Protein AF-A0A4P5VCX3-F1 (afdb_monomer_lite)

Foldseek 3Di:
DDDDDDDDDDDDDDPDDDPCVPVPPVVVVVVVVVPDDPPPPDDPLCVVCVVPVVVLVVVLVLLVVCVVVVHACLDQVNLVVQCVVVVHDSVSSNVSSVVSCVPPNVPGD

Structure (mmCIF, N/CA/C/O backbone):
data_AF-A0A4P5VCX3-F1
#
_entry.id   AF-A0A4P5VCX3-F1
#
loop_
_atom_site.group_PDB
_atom_site.id
_atom_site.type_symbol
_atom_site.label_atom_id
_atom_site.label_alt_id
_atom_site.label_comp_id
_atom_site.label_asym_id
_atom_site.label_entity_id
_atom_site.label_seq_id
_atom_site.pdbx_PDB_ins_code
_atom_site.Cartn_x
_atom_site.Cartn_y
_atom_site.Cartn_z
_atom_site.occupancy
_atom_site.B_iso_or_equiv
_atom_site.auth_seq_id
_atom_site.auth_comp_id
_atom_site.auth_asym_id
_atom_site.auth_atom_id
_atom_site.pdbx_PDB_model_num
ATOM 1 N N . MET A 1 1 ? 2.717 46.152 -100.646 1.00 46.44 1 MET A N 1
ATOM 2 C CA . MET A 1 1 ? 3.921 46.110 -99.788 1.00 46.44 1 MET A CA 1
ATOM 3 C C . MET A 1 1 ? 3.461 45.906 -98.355 1.00 46.44 1 MET A C 1
ATOM 5 O O . MET A 1 1 ? 2.941 46.840 -97.766 1.00 46.44 1 MET A O 1
ATOM 9 N N . ALA A 1 2 ? 3.545 44.681 -97.835 1.00 49.50 2 ALA A N 1
ATOM 10 C CA . ALA A 1 2 ? 3.157 44.353 -96.464 1.00 49.50 2 ALA A CA 1
ATOM 11 C C . ALA A 1 2 ? 4.390 43.790 -95.748 1.00 49.50 2 ALA A C 1
ATOM 13 O O . ALA A 1 2 ? 4.918 42.759 -96.158 1.00 49.50 2 ALA A O 1
ATOM 14 N N . LEU A 1 3 ? 4.886 44.512 -94.739 1.00 50.31 3 LEU A N 1
ATOM 15 C CA . LEU A 1 3 ? 6.002 44.077 -93.902 1.00 50.31 3 LEU A CA 1
ATOM 16 C C . LEU A 1 3 ? 5.530 42.943 -92.983 1.00 50.31 3 LEU A C 1
ATOM 18 O O . LEU A 1 3 ? 4.718 43.162 -92.087 1.00 50.31 3 LEU A O 1
ATOM 22 N N . THR A 1 4 ? 6.059 41.738 -93.171 1.00 56.50 4 THR A N 1
ATOM 23 C CA . THR A 1 4 ? 5.929 40.645 -92.203 1.00 56.50 4 THR A CA 1
ATOM 24 C C . THR A 1 4 ? 6.941 40.849 -91.076 1.00 56.50 4 THR A C 1
ATOM 26 O O . THR A 1 4 ? 8.130 40.593 -91.255 1.00 56.50 4 THR A O 1
ATOM 29 N N . LEU A 1 5 ? 6.476 41.324 -89.916 1.00 58.12 5 LEU A N 1
ATOM 30 C CA . LEU A 1 5 ? 7.257 41.340 -88.677 1.00 58.12 5 LEU A CA 1
ATOM 31 C C . LEU A 1 5 ? 7.438 39.905 -88.159 1.00 58.12 5 LEU A C 1
ATOM 33 O O . LEU A 1 5 ? 6.480 39.258 -87.736 1.00 58.12 5 LEU A O 1
ATOM 37 N N . THR A 1 6 ? 8.673 39.418 -88.138 1.00 62.28 6 THR A N 1
ATOM 38 C CA . THR A 1 6 ? 9.060 38.177 -87.462 1.00 62.28 6 THR A CA 1
ATOM 39 C C . THR A 1 6 ? 9.078 38.408 -85.947 1.00 62.28 6 THR A C 1
ATOM 41 O O . THR A 1 6 ? 9.866 39.202 -85.437 1.00 62.28 6 THR A O 1
ATOM 44 N N . ARG A 1 7 ? 8.198 37.726 -85.201 1.00 63.16 7 ARG A N 1
ATOM 45 C CA . ARG A 1 7 ? 8.230 37.702 -83.727 1.00 63.16 7 ARG A CA 1
ATOM 46 C C . ARG A 1 7 ? 9.406 36.836 -83.247 1.00 63.16 7 ARG A C 1
ATOM 48 O O . ARG A 1 7 ? 9.550 35.722 -83.749 1.00 63.16 7 ARG A O 1
ATOM 55 N N . PRO A 1 8 ? 10.210 37.276 -82.265 1.00 59.28 8 PRO A N 1
ATOM 56 C CA . PRO A 1 8 ? 11.252 36.434 -81.692 1.00 59.28 8 PRO A CA 1
ATOM 57 C C . PRO A 1 8 ? 10.647 35.334 -80.806 1.00 59.28 8 PRO A C 1
ATOM 59 O O . PRO A 1 8 ? 9.695 35.564 -80.058 1.00 59.28 8 PRO A O 1
ATOM 62 N N . HIS A 1 9 ? 11.218 34.133 -80.898 1.00 63.19 9 HIS A N 1
ATOM 63 C CA . HIS A 1 9 ? 10.880 32.971 -80.079 1.00 63.19 9 HIS A CA 1
ATOM 64 C C . HIS A 1 9 ? 11.491 33.126 -78.678 1.00 63.19 9 HIS A C 1
ATOM 66 O O . HIS A 1 9 ? 12.703 33.291 -78.540 1.00 63.19 9 HIS A O 1
ATOM 72 N N . GLN A 1 10 ? 10.654 33.104 -77.639 1.00 63.62 10 GLN A N 1
ATOM 73 C CA . GLN A 1 10 ? 11.075 33.203 -76.240 1.00 63.62 10 GLN A CA 1
ATOM 74 C C . GLN A 1 10 ? 11.147 31.796 -75.620 1.00 63.62 10 GLN A C 1
ATOM 76 O O . GLN A 1 10 ? 10.170 31.054 -75.736 1.00 63.62 10 GLN A O 1
ATOM 81 N N . PRO A 1 11 ? 12.252 31.413 -74.952 1.00 60.09 11 PRO A N 1
ATOM 82 C CA . PRO A 1 11 ? 12.344 30.123 -74.274 1.00 60.09 11 PRO A CA 1
ATOM 83 C C . PRO A 1 11 ? 11.480 30.091 -72.998 1.00 60.09 11 PRO A C 1
ATOM 85 O O . PRO A 1 11 ? 11.201 31.146 -72.413 1.00 60.09 11 PRO A O 1
ATOM 88 N N . PRO A 1 12 ? 11.061 28.897 -72.535 1.00 62.28 12 PRO A N 1
ATOM 89 C CA . PRO A 1 12 ? 10.230 28.764 -71.346 1.00 62.28 12 PRO A CA 1
ATOM 90 C C . PRO A 1 12 ? 10.996 29.219 -70.099 1.00 62.28 12 PRO A C 1
ATOM 92 O O . PRO A 1 12 ? 12.102 28.762 -69.815 1.00 62.28 12 PRO A O 1
ATOM 95 N N . ARG A 1 13 ? 10.390 30.129 -69.332 1.00 62.06 13 ARG A N 1
ATOM 96 C CA . ARG A 1 13 ? 10.891 30.535 -68.016 1.00 62.06 13 ARG A CA 1
ATOM 97 C C . ARG A 1 13 ? 10.386 29.533 -66.983 1.00 62.06 13 ARG A C 1
ATOM 99 O O . ARG A 1 13 ? 9.187 29.480 -66.720 1.00 62.06 13 ARG A O 1
ATOM 106 N N . HIS A 1 14 ? 11.286 28.751 -66.393 1.00 64.25 14 HIS A N 1
ATOM 107 C CA . HIS A 1 14 ? 10.962 27.996 -65.185 1.00 64.25 14 HIS A CA 1
ATOM 108 C C . HIS A 1 14 ? 10.663 28.974 -64.037 1.00 64.25 14 HIS A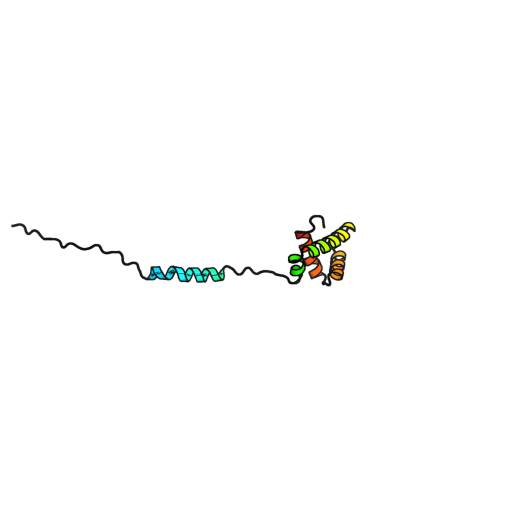 C 1
ATOM 110 O O . HIS A 1 14 ? 11.368 29.981 -63.907 1.00 64.25 14 HIS A O 1
ATOM 116 N N . PRO A 1 15 ? 9.649 28.713 -63.193 1.00 65.06 15 PRO A N 1
ATOM 117 C CA . PRO A 1 15 ? 9.458 29.497 -61.984 1.00 65.06 15 PRO A CA 1
ATOM 118 C C . PRO A 1 15 ? 10.664 29.282 -61.063 1.00 65.06 15 PRO A C 1
ATOM 120 O O . PRO A 1 15 ? 10.979 28.155 -60.680 1.00 65.06 15 PRO A O 1
ATOM 123 N N . ALA A 1 16 ? 11.349 30.375 -60.728 1.00 65.25 16 ALA A N 1
ATOM 124 C CA . ALA A 1 16 ? 12.389 30.381 -59.713 1.00 65.25 16 ALA A CA 1
ATOM 125 C C . ALA A 1 16 ? 11.746 30.008 -58.372 1.00 65.25 16 ALA A C 1
ATOM 127 O O . ALA A 1 16 ? 10.902 30.741 -57.853 1.00 65.25 16 ALA A O 1
ATOM 128 N N . GLN A 1 17 ? 12.109 28.845 -57.835 1.00 61.47 17 GLN A N 1
ATOM 129 C CA . GLN A 1 17 ? 11.675 28.441 -56.503 1.00 61.47 17 GLN A CA 1
ATOM 130 C C . GLN A 1 17 ? 12.273 29.428 -55.493 1.00 61.47 17 GLN A C 1
ATOM 132 O O . GLN A 1 17 ? 13.485 29.662 -55.519 1.00 61.47 17 GLN A O 1
ATOM 137 N N . PRO A 1 18 ? 11.459 30.063 -54.637 1.00 59.56 18 PRO A N 1
ATOM 138 C CA . PRO A 1 18 ? 11.971 31.078 -53.742 1.00 59.56 18 PRO A CA 1
ATOM 139 C C . PRO A 1 18 ? 12.776 30.421 -52.612 1.00 59.56 18 PRO A C 1
ATOM 141 O O . PRO A 1 18 ? 12.349 29.438 -52.009 1.00 59.56 18 PRO A O 1
ATOM 144 N N . ALA A 1 19 ? 13.946 30.987 -52.308 1.00 56.81 19 ALA A N 1
ATOM 145 C CA . ALA A 1 19 ? 14.930 30.426 -51.376 1.00 56.81 19 ALA A CA 1
ATOM 146 C C . ALA A 1 19 ? 14.417 30.204 -49.934 1.00 56.81 19 ALA A C 1
ATOM 148 O O . ALA A 1 19 ? 15.052 29.492 -49.160 1.00 56.81 19 ALA A O 1
ATOM 149 N N . TRP A 1 20 ? 13.255 30.758 -49.565 1.00 53.66 20 TRP A N 1
ATOM 150 C CA . TRP A 1 20 ? 12.623 30.497 -48.267 1.00 53.66 20 TRP A CA 1
ATOM 151 C C . TRP A 1 20 ? 12.007 29.092 -48.157 1.00 53.66 20 TRP A C 1
ATOM 153 O O . TRP A 1 20 ? 11.776 28.623 -47.044 1.00 53.66 20 TRP A O 1
ATOM 163 N N . ALA A 1 21 ? 11.812 28.379 -49.274 1.00 53.53 21 ALA A N 1
ATOM 164 C CA . ALA A 1 21 ? 11.290 27.009 -49.288 1.00 53.53 21 ALA A CA 1
ATOM 165 C C . ALA A 1 21 ? 12.226 25.973 -48.624 1.00 53.53 21 ALA A C 1
ATOM 167 O O . ALA A 1 21 ? 11.817 24.839 -48.392 1.00 53.53 21 ALA A O 1
ATOM 168 N N . LEU A 1 22 ? 13.464 26.351 -48.281 1.00 53.84 22 LEU A N 1
ATOM 169 C CA . LEU A 1 22 ? 14.447 25.474 -47.632 1.00 53.84 22 LEU A CA 1
ATOM 170 C C . LEU A 1 2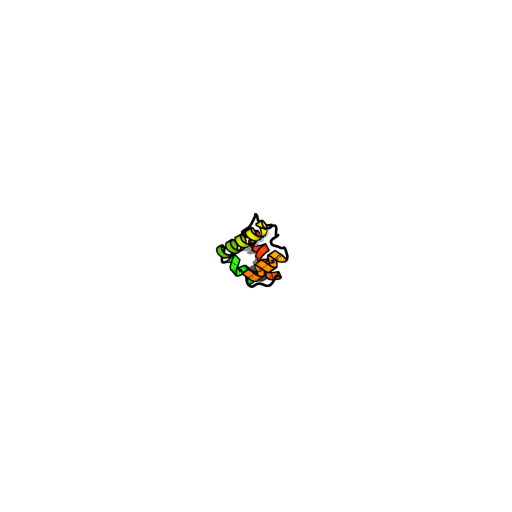2 ? 14.556 25.667 -46.108 1.00 53.84 22 LEU A C 1
ATOM 172 O O . LEU A 1 22 ? 15.273 24.914 -45.456 1.00 53.84 22 LEU A O 1
ATOM 176 N N . LEU A 1 23 ? 13.837 26.626 -45.511 1.00 53.78 23 LEU A N 1
ATOM 177 C CA . LEU A 1 23 ? 13.885 26.882 -44.059 1.00 53.78 23 LEU A CA 1
ATOM 178 C C . LEU A 1 23 ? 12.781 26.168 -43.259 1.00 53.78 23 LEU A C 1
ATOM 180 O O . LEU A 1 23 ? 12.755 26.243 -42.032 1.00 53.78 23 LEU A O 1
ATOM 184 N N . ALA A 1 24 ? 11.880 25.444 -43.926 1.00 52.53 24 ALA A N 1
ATOM 185 C CA . ALA A 1 24 ? 10.753 24.777 -43.278 1.00 52.53 24 ALA A CA 1
ATOM 186 C C . ALA A 1 24 ? 11.088 23.550 -42.389 1.00 52.53 24 ALA A C 1
ATOM 188 O O . ALA A 1 24 ? 10.348 23.336 -41.429 1.00 52.53 24 ALA A O 1
ATOM 189 N N . PRO A 1 25 ? 12.152 22.739 -42.599 1.00 52.84 25 PRO A N 1
ATOM 190 C CA . PRO A 1 25 ? 12.326 21.536 -41.779 1.00 52.84 25 PRO A CA 1
ATOM 191 C C . PRO A 1 25 ? 12.993 21.813 -40.420 1.00 52.84 25 PRO A C 1
ATOM 193 O O . PRO A 1 25 ? 12.822 21.029 -39.489 1.00 52.84 25 PRO A O 1
ATOM 196 N N . ALA A 1 26 ? 13.721 22.926 -40.269 1.00 53.44 26 ALA A N 1
ATOM 197 C CA . ALA A 1 26 ? 14.454 23.226 -39.035 1.00 53.44 26 ALA A CA 1
ATOM 198 C C . ALA A 1 26 ? 13.542 23.732 -37.900 1.00 53.44 26 ALA A C 1
ATOM 200 O O . ALA A 1 26 ? 13.771 23.413 -36.734 1.00 53.44 26 ALA A O 1
ATOM 201 N N . LEU A 1 27 ? 12.475 24.471 -38.228 1.00 54.31 27 LEU A N 1
ATOM 202 C CA . LEU A 1 27 ? 11.548 25.000 -37.221 1.00 54.31 27 LEU A CA 1
ATOM 203 C C . LEU A 1 27 ? 10.624 23.908 -36.647 1.00 54.31 27 LEU A C 1
ATOM 205 O O . LEU A 1 27 ? 10.262 23.962 -35.474 1.00 54.31 27 LEU A O 1
ATOM 209 N N . GLY A 1 28 ? 10.300 22.879 -37.439 1.00 55.59 28 GLY A N 1
ATOM 210 C CA . GLY A 1 28 ? 9.488 21.740 -36.995 1.00 55.59 28 GLY A CA 1
ATOM 211 C C . GLY A 1 28 ? 10.183 20.854 -35.952 1.00 55.59 28 GLY A C 1
ATOM 212 O O . GLY A 1 28 ? 9.535 20.390 -35.016 1.00 55.59 28 GLY A O 1
ATOM 213 N N . MET A 1 29 ? 11.506 20.667 -36.053 1.00 54.84 29 MET A N 1
ATOM 214 C CA . MET A 1 29 ? 12.272 19.894 -35.060 1.00 54.84 29 MET A CA 1
ATOM 215 C C . MET A 1 29 ? 12.391 20.604 -33.705 1.00 54.84 29 MET A C 1
ATOM 217 O O . MET A 1 29 ? 12.415 19.935 -32.674 1.00 54.84 29 MET A O 1
ATOM 221 N N . LEU A 1 30 ? 12.411 21.942 -33.677 1.00 55.19 30 LEU A N 1
ATOM 222 C CA . LEU A 1 30 ? 12.507 22.700 -32.425 1.00 55.19 30 LEU A CA 1
ATOM 223 C C . LEU A 1 30 ? 11.204 22.639 -31.602 1.00 55.19 30 LEU A C 1
ATOM 225 O O . LEU A 1 30 ? 11.252 22.586 -30.377 1.00 55.19 30 LEU A O 1
ATOM 229 N N . LEU A 1 31 ? 10.045 22.572 -32.267 1.00 56.09 31 LEU A N 1
ATOM 230 C CA . LEU A 1 31 ? 8.730 22.427 -31.623 1.00 56.09 31 LEU A CA 1
ATOM 231 C C . LEU A 1 31 ? 8.485 21.022 -31.039 1.00 56.09 31 LEU A C 1
ATOM 233 O O . LEU A 1 31 ? 7.793 20.899 -30.032 1.00 56.09 31 LEU A O 1
ATOM 237 N N . ALA A 1 32 ? 9.078 19.968 -31.612 1.00 57.75 32 ALA A N 1
ATOM 238 C CA . ALA A 1 32 ? 8.934 18.597 -31.106 1.00 57.75 32 ALA A CA 1
ATOM 239 C C . ALA A 1 32 ? 9.691 18.349 -29.784 1.00 57.75 32 ALA A C 1
ATOM 241 O O . ALA A 1 32 ? 9.253 17.542 -28.965 1.00 57.75 32 ALA A O 1
ATOM 242 N N . ALA A 1 33 ? 10.790 19.071 -29.537 1.00 57.53 33 ALA A N 1
ATOM 243 C CA . ALA A 1 33 ? 11.566 18.958 -28.297 1.00 57.53 33 ALA A CA 1
ATOM 244 C C . ALA A 1 33 ? 10.842 19.536 -27.061 1.00 57.53 33 ALA A C 1
ATOM 246 O O . ALA A 1 33 ? 11.166 19.175 -25.932 1.00 57.53 33 ALA A O 1
ATOM 247 N N . LEU A 1 34 ? 9.847 20.405 -27.261 1.00 58.34 34 LEU A N 1
ATOM 248 C CA . LEU A 1 34 ? 9.070 21.041 -26.188 1.00 58.34 34 LEU A CA 1
ATOM 249 C C . LEU A 1 34 ? 7.837 20.219 -25.763 1.00 58.34 34 LEU A C 1
ATOM 251 O O . LEU A 1 34 ? 7.204 20.549 -24.764 1.00 58.34 34 LEU A O 1
ATOM 255 N N . ALA A 1 35 ? 7.480 19.164 -26.505 1.00 62.56 35 ALA A N 1
ATOM 256 C CA . ALA A 1 35 ? 6.189 18.482 -26.373 1.00 62.56 35 ALA A CA 1
ATOM 257 C C . ALA A 1 35 ? 6.220 17.153 -25.588 1.00 62.56 35 ALA A C 1
ATOM 259 O O . ALA A 1 35 ? 5.184 16.507 -25.457 1.00 62.56 35 ALA A O 1
ATOM 260 N N . GLY A 1 36 ? 7.376 16.704 -25.087 1.00 60.75 36 GLY A N 1
ATOM 261 C CA . GLY A 1 36 ? 7.550 15.289 -24.726 1.00 60.75 36 GLY A CA 1
ATOM 262 C C . GLY A 1 36 ? 8.328 14.998 -23.450 1.00 60.75 36 GLY A C 1
ATOM 263 O O . GLY A 1 36 ? 9.054 14.011 -23.403 1.00 60.75 36 GLY A O 1
ATOM 264 N N . GLY A 1 37 ? 8.200 15.820 -22.411 1.00 58.84 37 GLY A N 1
ATOM 265 C CA . GLY A 1 37 ? 8.655 15.438 -21.076 1.00 58.84 37 GLY A CA 1
ATOM 266 C C . GLY A 1 37 ? 7.581 14.616 -20.370 1.00 58.84 37 GLY A C 1
ATOM 267 O O . GLY A 1 37 ? 6.777 15.186 -19.640 1.00 58.84 37 GLY A O 1
ATOM 268 N N . GLN A 1 38 ? 7.549 13.294 -20.570 1.00 59.41 38 GLN A N 1
ATOM 269 C CA . GLN A 1 38 ? 6.783 12.415 -19.680 1.00 59.41 38 GLN A CA 1
ATOM 270 C C . GLN A 1 38 ? 7.403 12.565 -18.286 1.00 59.41 38 GLN A C 1
ATOM 272 O O . GLN A 1 38 ? 8.469 12.008 -18.018 1.00 59.41 38 GLN A O 1
ATOM 277 N N . ALA A 1 39 ? 6.788 13.358 -17.409 1.00 60.75 39 ALA A N 1
ATOM 278 C CA . ALA A 1 39 ? 7.169 13.397 -16.008 1.00 60.75 39 ALA A CA 1
ATOM 279 C C . ALA A 1 39 ? 6.877 12.008 -15.431 1.00 60.75 39 ALA A C 1
ATOM 281 O O . ALA A 1 39 ? 5.746 11.689 -15.067 1.00 60.75 39 ALA A O 1
ATOM 282 N N . LEU A 1 40 ? 7.890 11.140 -15.415 1.00 58.28 40 LEU A N 1
ATOM 283 C CA . LEU A 1 40 ? 7.807 9.852 -14.751 1.00 58.28 40 LEU A CA 1
ATOM 284 C C . LEU A 1 40 ? 7.714 10.146 -13.255 1.00 58.28 40 LEU A C 1
ATOM 286 O O . LEU A 1 40 ? 8.730 10.325 -12.587 1.00 58.28 40 LEU A O 1
ATOM 290 N N . ALA A 1 41 ? 6.490 10.226 -12.734 1.00 58.47 41 ALA A N 1
ATOM 291 C CA . ALA A 1 41 ? 6.212 10.245 -11.305 1.00 58.47 41 ALA A CA 1
ATOM 292 C C . ALA A 1 41 ? 6.571 8.869 -10.713 1.00 58.47 41 ALA A C 1
ATOM 294 O O . ALA A 1 41 ? 5.718 8.054 -10.361 1.00 58.47 41 ALA A O 1
ATOM 295 N N . ASN A 1 42 ? 7.867 8.569 -10.674 1.00 63.56 42 ASN A N 1
ATOM 296 C CA . ASN A 1 42 ? 8.418 7.420 -9.987 1.00 63.56 42 ASN A CA 1
ATOM 297 C C . ASN A 1 42 ? 8.603 7.822 -8.526 1.00 63.56 42 ASN A C 1
ATOM 299 O O . ASN A 1 42 ? 9.569 8.493 -8.176 1.00 63.56 42 ASN A O 1
ATOM 303 N N . SER A 1 43 ? 7.654 7.439 -7.673 1.00 78.31 43 SER A N 1
ATOM 304 C CA . SER A 1 43 ? 7.867 7.515 -6.230 1.00 78.31 43 SER A CA 1
ATOM 305 C C . SER A 1 43 ? 8.809 6.378 -5.809 1.00 78.31 43 SER A C 1
ATOM 307 O O . SER A 1 43 ? 8.475 5.215 -6.074 1.00 78.31 43 SER A O 1
ATOM 309 N N . PRO A 1 44 ? 9.941 6.664 -5.132 1.00 86.62 44 PRO A N 1
ATOM 310 C CA . PRO A 1 44 ? 10.837 5.631 -4.604 1.00 86.62 44 PRO A CA 1
ATOM 311 C C . PRO A 1 44 ? 10.116 4.599 -3.726 1.00 86.62 44 PRO A C 1
ATOM 313 O O . PRO A 1 44 ? 10.487 3.427 -3.719 1.00 86.62 44 PRO A O 1
ATOM 316 N N . LEU A 1 45 ? 9.040 5.015 -3.049 1.00 92.75 45 LEU A N 1
ATOM 317 C CA . LEU A 1 45 ? 8.169 4.153 -2.252 1.00 92.75 45 LEU A CA 1
ATOM 318 C C . LEU A 1 45 ? 7.608 2.976 -3.069 1.00 92.75 45 LEU A C 1
ATOM 320 O O . LEU A 1 45 ? 7.650 1.820 -2.644 1.00 92.75 45 LEU A O 1
ATOM 324 N N . LEU A 1 46 ? 7.093 3.271 -4.265 1.00 94.38 46 LEU A N 1
ATOM 325 C CA . LEU A 1 46 ? 6.340 2.315 -5.077 1.00 94.38 46 LEU A CA 1
ATOM 326 C C . LEU A 1 46 ? 7.235 1.491 -6.003 1.00 94.38 46 LEU A C 1
ATOM 328 O O . LEU A 1 46 ? 6.814 0.448 -6.501 1.00 94.38 46 LEU A O 1
ATOM 332 N N . ASP A 1 47 ? 8.478 1.917 -6.227 1.00 92.31 47 ASP A N 1
ATOM 333 C CA . ASP A 1 47 ? 9.393 1.221 -7.130 1.00 92.31 47 ASP A CA 1
ATOM 334 C C . ASP A 1 47 ? 9.665 -0.224 -6.695 1.00 92.31 47 ASP A C 1
ATOM 336 O O . ASP A 1 47 ? 9.791 -1.106 -7.548 1.00 92.31 47 ASP A O 1
ATOM 340 N N . SER A 1 48 ? 9.667 -0.494 -5.386 1.00 89.38 48 SER A N 1
ATOM 341 C CA . SER A 1 48 ? 9.863 -1.845 -4.854 1.00 89.38 48 SER A CA 1
ATOM 342 C C . SER A 1 48 ? 8.742 -2.810 -5.264 1.00 89.38 48 SER A C 1
ATOM 344 O O . SER A 1 48 ? 9.031 -3.907 -5.733 1.00 89.38 48 SER A O 1
ATOM 346 N N . VAL A 1 49 ?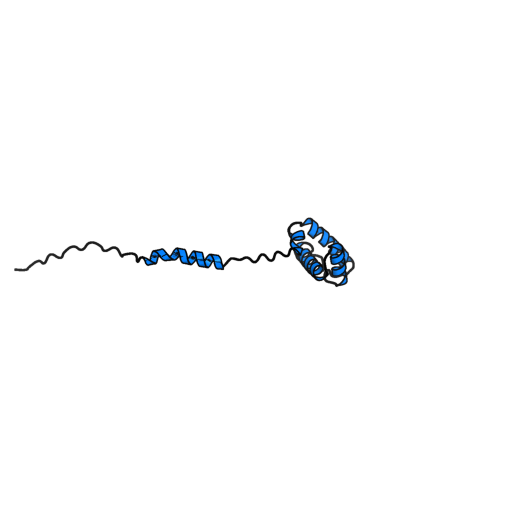 7.473 -2.404 -5.166 1.00 94.62 49 VAL A N 1
ATOM 347 C CA . VAL A 1 49 ? 6.316 -3.238 -5.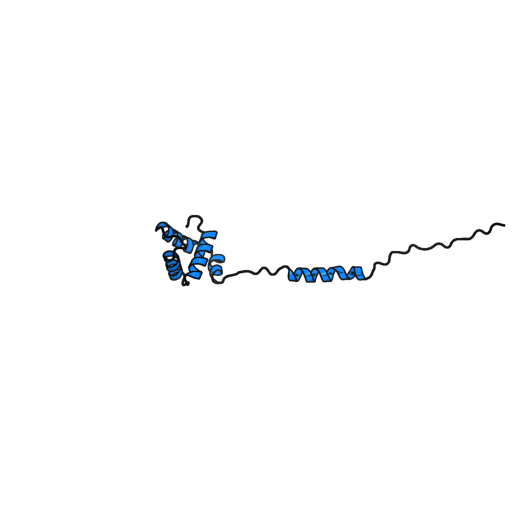542 1.00 94.62 49 VAL A CA 1
ATOM 348 C C . VAL A 1 49 ? 6.058 -3.250 -7.047 1.00 94.62 49 VAL A C 1
ATOM 350 O O . VAL A 1 49 ? 5.590 -4.253 -7.579 1.00 94.62 49 VAL A O 1
ATOM 353 N N . LYS A 1 50 ? 6.428 -2.178 -7.760 1.00 93.00 50 LYS A N 1
ATOM 354 C CA . LYS A 1 50 ? 6.365 -2.114 -9.229 1.00 93.00 50 LYS A CA 1
ATOM 355 C C . LYS A 1 50 ? 7.326 -3.095 -9.885 1.00 93.00 50 LYS A C 1
ATOM 357 O O . LYS A 1 50 ? 6.971 -3.746 -10.861 1.00 93.00 50 LYS A O 1
ATOM 362 N N . ARG A 1 51 ? 8.551 -3.190 -9.361 1.00 93.62 51 ARG A N 1
ATOM 363 C CA . ARG A 1 51 ? 9.601 -4.066 -9.903 1.00 93.62 51 ARG A CA 1
ATOM 364 C C . ARG A 1 51 ? 9.550 -5.482 -9.331 1.00 93.62 51 ARG A C 1
ATOM 366 O O . ARG A 1 51 ? 10.172 -6.377 -9.894 1.00 93.62 51 ARG A O 1
ATOM 373 N N . ASN A 1 52 ? 8.821 -5.693 -8.234 1.00 95.06 52 ASN A N 1
ATOM 374 C CA . ASN A 1 52 ? 8.693 -6.988 -7.576 1.00 95.06 52 ASN A CA 1
ATOM 375 C C . ASN A 1 52 ? 7.212 -7.351 -7.322 1.00 95.06 52 ASN A C 1
ATOM 377 O O . ASN A 1 52 ? 6.674 -7.055 -6.249 1.00 95.06 52 ASN A O 1
ATOM 381 N N . PRO A 1 53 ? 6.550 -8.054 -8.264 1.00 95.44 53 PRO A N 1
ATOM 382 C CA . PRO A 1 53 ? 5.156 -8.466 -8.101 1.00 95.44 53 PRO A CA 1
ATOM 383 C C . PRO A 1 53 ? 4.957 -9.487 -6.972 1.00 95.44 53 PRO A C 1
ATOM 385 O O . PRO A 1 53 ? 3.859 -9.583 -6.431 1.00 95.44 53 PRO A O 1
ATOM 388 N N . GLN A 1 54 ? 5.989 -10.246 -6.579 1.00 97.38 54 GLN A N 1
ATOM 389 C CA . GLN A 1 54 ? 5.890 -11.147 -5.425 1.00 97.38 54 GLN A CA 1
ATOM 390 C C . GLN A 1 54 ? 5.761 -10.354 -4.123 1.00 97.38 54 GLN A C 1
ATOM 392 O O . GLN A 1 54 ? 4.919 -10.686 -3.293 1.00 97.38 54 GLN A O 1
ATOM 397 N N . ARG A 1 55 ? 6.517 -9.258 -3.977 1.00 96.12 55 ARG A N 1
ATOM 398 C CA . ARG A 1 55 ? 6.377 -8.348 -2.831 1.00 96.12 55 ARG A CA 1
ATOM 399 C C . ARG A 1 55 ? 4.983 -7.726 -2.776 1.00 96.12 55 ARG A C 1
ATOM 401 O O . ARG A 1 55 ? 4.374 -7.708 -1.713 1.00 96.12 55 ARG A O 1
ATOM 408 N N . ALA A 1 56 ? 4.458 -7.268 -3.912 1.00 97.69 56 ALA A N 1
ATOM 409 C CA . ALA A 1 56 ? 3.105 -6.720 -3.970 1.00 97.69 56 ALA A CA 1
ATOM 410 C C . ALA A 1 56 ? 2.044 -7.759 -3.560 1.00 97.69 56 ALA A C 1
ATOM 412 O O . ALA A 1 56 ? 1.135 -7.448 -2.798 1.00 97.69 56 ALA A O 1
ATOM 413 N N . ARG A 1 57 ? 2.193 -9.020 -3.990 1.00 97.94 57 ARG A N 1
ATOM 414 C CA . ARG A 1 57 ? 1.316 -10.129 -3.572 1.00 97.94 57 ARG A CA 1
ATOM 415 C C . ARG A 1 57 ? 1.449 -10.473 -2.086 1.00 97.94 57 ARG A C 1
ATOM 417 O O . ARG A 1 57 ? 0.447 -10.820 -1.473 1.00 97.94 57 ARG A O 1
ATOM 424 N N . ALA A 1 58 ? 2.644 -10.369 -1.507 1.00 98.00 58 ALA A N 1
ATOM 425 C CA . ALA A 1 58 ? 2.843 -10.574 -0.072 1.00 98.00 58 ALA A CA 1
ATOM 426 C C . ALA A 1 58 ? 2.097 -9.509 0.744 1.00 98.00 58 ALA A C 1
ATOM 428 O O . ALA A 1 58 ? 1.304 -9.852 1.616 1.00 98.00 58 ALA A O 1
ATOM 429 N N . ILE A 1 59 ? 2.251 -8.234 0.371 1.00 98.12 59 ILE A N 1
ATOM 430 C CA . ILE A 1 59 ? 1.487 -7.128 0.970 1.00 98.12 59 ILE A CA 1
ATOM 431 C C . ILE A 1 59 ? -0.015 -7.347 0.751 1.00 98.12 59 ILE A C 1
ATOM 433 O O . ILE A 1 59 ? -0.811 -7.163 1.660 1.00 98.12 59 ILE A O 1
ATOM 437 N N . CYS A 1 60 ? -0.425 -7.826 -0.425 1.00 98.44 60 CYS A N 1
ATOM 438 C CA . CYS A 1 60 ? -1.821 -8.165 -0.677 1.00 98.44 60 CYS A CA 1
ATOM 439 C C . CYS A 1 60 ? -2.388 -9.196 0.308 1.00 98.44 60 CYS A C 1
ATOM 441 O O . CYS A 1 60 ? -3.539 -9.084 0.726 1.00 98.44 60 CYS A O 1
ATOM 443 N N . SER A 1 61 ? -1.591 -10.202 0.677 1.00 98.31 61 SER A N 1
ATOM 444 C CA . SER A 1 61 ? -1.979 -11.197 1.679 1.00 98.31 61 SER A CA 1
ATOM 445 C C . SER A 1 61 ? -2.163 -10.558 3.054 1.00 98.31 61 SER A C 1
ATOM 447 O O . SER A 1 61 ? -3.185 -10.790 3.693 1.00 98.31 61 SER A O 1
ATOM 449 N N . GLU A 1 62 ? -1.231 -9.696 3.465 1.00 97.75 62 GLU A N 1
ATOM 450 C CA . GLU A 1 62 ? -1.316 -8.929 4.714 1.00 97.75 62 GLU A CA 1
ATOM 451 C C . GLU A 1 62 ? -2.613 -8.099 4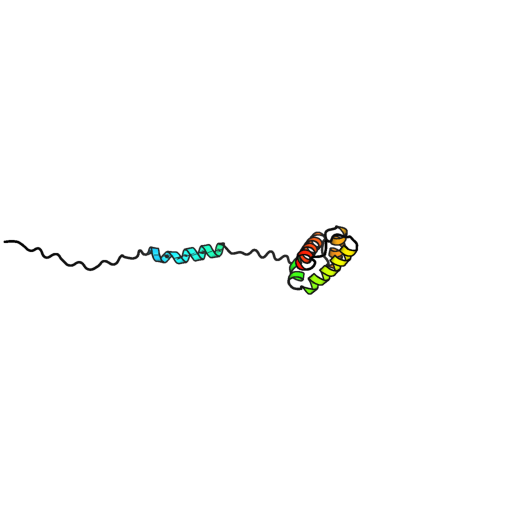.766 1.00 97.75 62 GLU A C 1
ATOM 453 O O . GLU A 1 62 ? -3.378 -8.166 5.728 1.00 97.75 62 GLU A O 1
ATOM 458 N N . LEU A 1 63 ? -2.936 -7.389 3.681 1.00 98.56 63 LEU A N 1
ATOM 459 C CA . LEU A 1 63 ? -4.164 -6.597 3.584 1.00 98.56 63 LEU A CA 1
ATOM 460 C C . LEU A 1 63 ? -5.434 -7.461 3.622 1.00 98.56 63 LEU A C 1
ATOM 462 O O . LEU A 1 63 ? -6.420 -7.075 4.250 1.00 98.56 63 LEU A O 1
ATOM 466 N N . LYS A 1 64 ? -5.420 -8.646 2.998 1.00 98.50 64 LYS A N 1
ATOM 467 C CA . LYS A 1 64 ? -6.535 -9.606 3.075 1.00 98.50 64 LYS A CA 1
ATOM 468 C C . LYS A 1 64 ? -6.770 -10.094 4.502 1.00 98.50 64 LYS A C 1
ATOM 470 O O . LYS A 1 64 ? -7.922 -10.226 4.905 1.00 98.50 64 LYS A O 1
ATOM 475 N N . GLU A 1 65 ? -5.714 -10.328 5.276 1.00 98.12 65 GLU A N 1
ATOM 476 C CA . GLU A 1 65 ? -5.837 -10.726 6.682 1.00 98.12 65 GLU A CA 1
ATOM 477 C C . GLU A 1 65 ? -6.450 -9.623 7.547 1.00 98.12 65 GLU A C 1
ATOM 479 O O . GLU A 1 65 ? -7.258 -9.907 8.432 1.00 98.12 65 GLU A O 1
ATOM 484 N N . LEU A 1 66 ? -6.097 -8.361 7.292 1.00 98.31 66 LEU A N 1
ATOM 485 C CA . LEU A 1 66 ? -6.717 -7.215 7.960 1.00 98.31 66 LEU A CA 1
ATOM 486 C C . LEU A 1 66 ? -8.191 -7.083 7.574 1.00 98.31 66 LEU A C 1
ATOM 488 O O . LEU A 1 66 ? -9.049 -6.926 8.444 1.00 98.31 66 LEU A O 1
ATOM 492 N N . ASN A 1 67 ? -8.499 -7.236 6.288 1.00 98.19 67 ASN A N 1
ATOM 493 C CA . ASN A 1 67 ? -9.865 -7.146 5.793 1.00 98.19 67 ASN A CA 1
ATOM 494 C C . ASN A 1 67 ? -10.757 -8.284 6.311 1.00 98.19 67 ASN A C 1
ATOM 496 O O . ASN A 1 67 ? -11.899 -8.042 6.697 1.00 98.19 67 ASN A O 1
ATOM 500 N N . ALA A 1 68 ? -10.212 -9.495 6.461 1.00 98.12 68 ALA A N 1
ATOM 501 C CA . ALA A 1 68 ? -10.892 -10.618 7.110 1.00 98.12 68 ALA A CA 1
ATOM 502 C C . ALA A 1 68 ? -11.226 -10.352 8.593 1.00 98.12 68 ALA A C 1
ATOM 504 O O . ALA A 1 68 ? -12.155 -10.951 9.131 1.00 98.12 68 ALA A O 1
ATOM 505 N N . LYS A 1 69 ? -10.508 -9.431 9.250 1.00 97.44 69 LYS A N 1
ATOM 506 C CA . LYS A 1 69 ? -10.800 -8.951 10.614 1.00 97.44 69 LYS A CA 1
ATOM 507 C C . LYS A 1 69 ? -11.788 -7.775 10.632 1.00 97.44 69 LYS A C 1
ATOM 509 O O . LYS A 1 69 ? -12.033 -7.209 11.693 1.00 97.44 69 LYS A O 1
ATOM 514 N N . GLY A 1 70 ? -12.342 -7.392 9.481 1.00 97.81 70 GLY A N 1
ATOM 515 C CA . GLY A 1 70 ? -13.269 -6.268 9.341 1.00 97.81 70 GLY A CA 1
ATOM 516 C C . GLY A 1 70 ? -12.594 -4.895 9.300 1.00 97.81 70 GLY A C 1
ATOM 517 O O . GLY A 1 70 ? -13.281 -3.881 9.404 1.00 97.81 70 GLY A O 1
ATOM 518 N N . LEU A 1 71 ? -11.266 -4.835 9.157 1.00 98.19 71 LEU A N 1
ATOM 519 C CA . LEU A 1 71 ? -10.538 -3.575 9.027 1.00 98.19 71 LEU A CA 1
ATOM 520 C C . LEU A 1 71 ? -10.440 -3.184 7.551 1.00 98.19 71 LEU A C 1
ATOM 522 O O . LEU A 1 71 ? -9.952 -3.963 6.734 1.00 98.19 71 LEU A O 1
ATOM 526 N N . SER A 1 72 ? -10.858 -1.962 7.212 1.00 97.94 72 SER A N 1
ATOM 527 C CA . SER A 1 72 ? -10.549 -1.408 5.890 1.00 97.94 72 SER A CA 1
ATOM 528 C C . SER A 1 72 ? -9.046 -1.155 5.772 1.00 97.94 72 SER A C 1
ATOM 530 O O . SER A 1 72 ? -8.428 -0.701 6.744 1.00 97.94 72 SER A O 1
ATOM 532 N N . TYR A 1 73 ? -8.456 -1.410 4.602 1.00 97.75 73 TYR A N 1
ATOM 533 C CA . TYR A 1 73 ? -7.018 -1.198 4.379 1.00 97.75 73 TYR A CA 1
ATOM 534 C C . TYR A 1 73 ? -6.574 0.270 4.543 1.00 97.75 73 TYR A C 1
ATOM 536 O O . TYR A 1 73 ? -5.388 0.525 4.739 1.00 97.75 73 TYR A O 1
ATOM 544 N N . THR A 1 74 ? -7.507 1.228 4.502 1.00 97.62 74 THR A N 1
ATOM 545 C CA . THR A 1 74 ? -7.265 2.662 4.757 1.00 97.62 74 THR A CA 1
ATOM 546 C C . THR A 1 74 ? -7.591 3.090 6.189 1.00 97.62 74 THR A C 1
ATOM 548 O O . THR A 1 74 ? -7.414 4.251 6.551 1.00 97.62 74 THR A O 1
ATOM 551 N N . SER A 1 75 ? -8.072 2.178 7.041 1.00 98.44 75 SER A N 1
ATOM 552 C CA . SER A 1 75 ? -8.343 2.511 8.441 1.00 98.44 75 SER A CA 1
ATOM 553 C C . SER A 1 75 ? -7.045 2.888 9.175 1.00 98.44 75 SER A C 1
ATOM 555 O O . SER A 1 75 ? -6.009 2.267 8.923 1.00 98.44 75 SER A O 1
ATOM 557 N N . PRO A 1 76 ? -7.073 3.827 10.144 1.00 98.50 76 PRO A N 1
ATOM 558 C CA . PRO A 1 76 ? -5.868 4.233 10.873 1.00 98.50 76 PRO A CA 1
ATOM 559 C C . PRO A 1 76 ? -5.123 3.059 11.518 1.00 98.50 76 PRO A C 1
ATOM 561 O O . PRO A 1 76 ? -3.895 3.034 11.554 1.00 98.50 76 PRO A O 1
ATOM 564 N N . GLN A 1 77 ? -5.869 2.058 11.996 1.00 98.44 77 GLN A N 1
ATOM 565 C CA . GLN A 1 77 ? -5.304 0.844 12.575 1.00 98.44 77 GLN A CA 1
ATOM 566 C C . GLN A 1 77 ? -4.588 -0.019 11.527 1.00 98.44 77 GLN A C 1
ATOM 568 O O . GLN A 1 77 ? -3.469 -0.460 11.782 1.00 98.44 77 GLN A O 1
ATOM 573 N N . ALA A 1 78 ? -5.206 -0.266 10.368 1.00 98.44 78 ALA A N 1
ATOM 574 C CA . ALA A 1 78 ? -4.585 -1.043 9.297 1.00 98.44 78 ALA A CA 1
ATOM 575 C C . ALA A 1 78 ? -3.345 -0.331 8.745 1.00 98.44 78 ALA A C 1
ATOM 577 O O . ALA A 1 78 ? -2.285 -0.942 8.644 1.00 98.44 78 ALA A O 1
ATOM 578 N N . VAL A 1 79 ? -3.450 0.975 8.486 1.00 98.69 79 VAL A N 1
ATOM 579 C CA . VAL A 1 79 ? -2.344 1.811 8.003 1.00 98.69 79 VAL A CA 1
ATOM 580 C C . VAL A 1 79 ? -1.161 1.775 8.971 1.00 98.69 79 VAL A C 1
ATOM 582 O O . VAL A 1 79 ? -0.029 1.575 8.538 1.00 98.69 79 VAL A O 1
ATOM 585 N N . ALA A 1 80 ? -1.405 1.894 10.280 1.00 98.62 80 ALA A N 1
ATOM 586 C CA . ALA A 1 80 ? -0.343 1.798 11.279 1.00 98.62 80 ALA A CA 1
ATOM 587 C C . ALA A 1 80 ? 0.307 0.402 11.315 1.00 98.62 80 ALA A C 1
ATOM 589 O O . ALA A 1 80 ? 1.525 0.296 11.455 1.00 98.62 80 ALA A O 1
ATOM 590 N N . GLN A 1 81 ? -0.480 -0.672 11.167 1.00 98.50 81 GLN A N 1
ATOM 591 C CA . GLN A 1 81 ? 0.051 -2.040 11.138 1.00 98.50 81 GLN A CA 1
ATOM 592 C C . GLN A 1 81 ? 0.901 -2.303 9.894 1.00 98.50 81 GLN A C 1
ATOM 594 O O . GLN A 1 81 ? 2.009 -2.822 10.028 1.00 98.50 81 GLN A O 1
ATOM 599 N N . VAL A 1 82 ? 0.428 -1.899 8.714 1.00 98.12 82 VAL A N 1
ATOM 600 C CA . VAL A 1 82 ? 1.196 -2.009 7.467 1.00 98.12 82 VAL A CA 1
ATOM 601 C C . VAL A 1 82 ? 2.447 -1.138 7.542 1.00 98.12 82 VAL A C 1
ATOM 603 O O . VAL A 1 82 ? 3.533 -1.583 7.183 1.00 98.12 82 VAL A O 1
ATOM 606 N N . GLY A 1 83 ? 2.335 0.084 8.072 1.00 98.06 83 GLY A N 1
ATOM 607 C CA . GLY A 1 83 ? 3.475 0.974 8.282 1.00 98.06 83 GLY A CA 1
ATOM 608 C C . GLY A 1 83 ? 4.557 0.331 9.144 1.00 98.06 83 GLY A C 1
ATOM 609 O O . GLY A 1 83 ? 5.719 0.283 8.744 1.00 98.06 83 GLY A O 1
ATOM 610 N N . ALA A 1 84 ? 4.174 -0.265 10.275 1.00 98.44 84 ALA A N 1
ATOM 611 C CA . ALA A 1 84 ? 5.106 -0.979 11.142 1.00 98.44 84 ALA A CA 1
ATOM 612 C C . ALA A 1 84 ? 5.769 -2.180 10.441 1.00 98.44 84 ALA A C 1
ATOM 614 O O . ALA A 1 84 ? 6.979 -2.363 10.561 1.00 98.44 84 ALA A O 1
ATOM 615 N N . GLN A 1 85 ? 5.004 -2.976 9.685 1.00 97.31 85 GLN A N 1
ATOM 616 C CA . GLN A 1 85 ? 5.513 -4.167 8.991 1.00 97.31 85 GLN A CA 1
ATOM 617 C C . GLN A 1 85 ? 6.421 -3.830 7.806 1.00 97.31 85 GLN A C 1
ATOM 619 O O . GLN A 1 85 ? 7.386 -4.544 7.535 1.00 97.31 85 GLN A O 1
ATOM 624 N N . GLN A 1 86 ? 6.138 -2.730 7.109 1.00 96.44 86 GLN A N 1
ATOM 625 C CA . GLN A 1 86 ? 6.879 -2.308 5.922 1.00 96.44 86 GLN A CA 1
ATOM 626 C C . GLN A 1 86 ? 7.989 -1.288 6.227 1.00 96.44 86 GLN A C 1
ATOM 628 O O . GLN A 1 86 ? 8.762 -0.956 5.327 1.00 96.44 86 GLN A O 1
ATOM 633 N N . GLY A 1 87 ? 8.093 -0.806 7.470 1.00 96.62 87 GLY A N 1
ATOM 634 C CA . GLY A 1 87 ? 9.064 0.216 7.873 1.00 96.62 87 GLY A CA 1
ATOM 635 C C . GLY A 1 87 ? 8.746 1.601 7.303 1.00 96.62 87 GLY A C 1
ATOM 636 O O . GLY A 1 87 ? 9.650 2.312 6.868 1.00 96.62 87 GLY A O 1
ATOM 637 N N . LEU A 1 88 ? 7.464 1.965 7.265 1.00 96.88 88 LEU A N 1
ATOM 638 C CA . LEU A 1 88 ? 6.942 3.187 6.656 1.00 96.88 88 LEU A CA 1
ATOM 639 C C . LEU A 1 88 ? 6.207 4.050 7.685 1.00 96.88 88 LEU A C 1
ATOM 641 O O . LEU A 1 88 ? 5.657 3.549 8.665 1.00 96.88 88 LEU A O 1
ATOM 645 N N . ASN A 1 89 ? 6.151 5.357 7.428 1.00 98.00 89 ASN A N 1
ATOM 646 C CA . ASN A 1 89 ? 5.197 6.222 8.120 1.00 98.00 89 ASN A CA 1
ATOM 647 C C . ASN A 1 89 ? 3.763 5.945 7.618 1.00 98.00 89 ASN A C 1
ATOM 649 O O . ASN A 1 89 ? 3.565 5.293 6.592 1.00 98.00 89 ASN A O 1
ATOM 653 N N . ASN A 1 90 ? 2.761 6.465 8.329 1.00 98.31 90 ASN A N 1
ATOM 654 C CA . ASN A 1 90 ? 1.355 6.208 8.003 1.00 98.31 90 ASN A CA 1
ATOM 655 C C . ASN A 1 90 ? 0.970 6.685 6.593 1.00 98.31 90 ASN A C 1
ATOM 657 O O . ASN A 1 90 ? 0.276 5.967 5.880 1.00 98.31 90 ASN A O 1
ATOM 661 N N . THR A 1 91 ? 1.450 7.855 6.166 1.00 97.69 91 THR A N 1
ATOM 662 C CA . THR A 1 91 ? 1.157 8.398 4.832 1.00 97.69 91 THR A CA 1
ATOM 663 C C . THR A 1 91 ? 1.668 7.468 3.731 1.00 97.69 91 THR A C 1
ATOM 665 O O . THR A 1 91 ? 0.931 7.113 2.814 1.00 97.69 91 THR A O 1
ATOM 668 N N . ASP A 1 92 ? 2.916 7.016 3.840 1.00 97.50 92 ASP A N 1
ATOM 669 C CA . ASP A 1 92 ? 3.525 6.112 2.866 1.00 97.50 92 ASP A CA 1
ATOM 670 C C . ASP A 1 92 ? 2.881 4.720 2.898 1.00 97.50 92 ASP A C 1
ATOM 672 O O . ASP A 1 92 ? 2.698 4.094 1.854 1.00 97.50 92 ASP A O 1
ATOM 676 N N . ALA A 1 93 ? 2.486 4.235 4.077 1.00 98.19 93 ALA A N 1
ATOM 677 C CA . ALA A 1 93 ? 1.778 2.966 4.216 1.00 98.19 93 ALA A CA 1
ATOM 678 C C . ALA A 1 93 ? 0.393 2.998 3.548 1.00 98.19 93 ALA A C 1
ATOM 680 O O . ALA A 1 93 ? 0.017 2.041 2.868 1.00 98.19 93 ALA A O 1
ATOM 681 N N . GLU A 1 94 ? -0.348 4.099 3.682 1.00 98.12 94 GLU A N 1
ATOM 682 C CA . GLU A 1 94 ? -1.647 4.286 3.029 1.00 98.12 94 GLU A CA 1
ATOM 683 C C . GLU A 1 94 ? -1.508 4.367 1.499 1.00 98.12 94 GLU A C 1
ATOM 685 O O . GLU A 1 94 ? -2.245 3.697 0.765 1.00 98.12 94 GLU A O 1
ATOM 690 N N . ILE A 1 95 ? -0.514 5.118 1.005 1.00 97.31 95 ILE A N 1
ATOM 691 C CA . ILE A 1 95 ? -0.203 5.217 -0.429 1.00 97.31 95 ILE A CA 1
ATOM 692 C C . ILE A 1 95 ? 0.183 3.844 -0.992 1.00 97.31 95 ILE A C 1
ATOM 694 O O . ILE A 1 95 ? -0.350 3.422 -2.024 1.00 97.31 95 ILE A O 1
ATOM 698 N N . LEU A 1 96 ? 1.088 3.128 -0.316 1.00 97.38 96 LEU A N 1
ATOM 699 C CA . LEU A 1 96 ? 1.524 1.794 -0.724 1.00 97.38 96 LEU A CA 1
ATOM 700 C C . LEU A 1 96 ? 0.346 0.815 -0.758 1.00 97.38 96 LEU A C 1
ATOM 702 O O . LEU A 1 96 ? 0.190 0.089 -1.741 1.00 97.38 96 LEU A O 1
ATOM 706 N N . SER A 1 97 ? -0.494 0.822 0.279 1.00 98.00 97 SER A N 1
ATOM 707 C CA . SER A 1 97 ? -1.657 -0.063 0.379 1.00 98.00 97 SER A CA 1
ATOM 708 C C . SER A 1 97 ? -2.650 0.198 -0.750 1.00 98.00 97 SER A C 1
ATOM 710 O O . SER A 1 97 ? -3.031 -0.734 -1.452 1.00 98.00 97 SER A O 1
ATOM 712 N N . THR A 1 98 ? -2.991 1.463 -1.008 1.00 97.62 98 THR A N 1
ATOM 713 C CA . THR A 1 98 ? -3.888 1.852 -2.110 1.00 97.62 98 THR A CA 1
ATOM 714 C C . THR A 1 98 ? -3.357 1.385 -3.463 1.00 97.62 98 THR A C 1
ATOM 716 O O . THR A 1 98 ? -4.101 0.836 -4.279 1.00 97.62 98 THR A O 1
ATOM 719 N N . TYR A 1 99 ? -2.054 1.553 -3.696 1.00 96.44 99 TYR A N 1
ATOM 720 C CA . TYR A 1 99 ? -1.417 1.132 -4.938 1.00 96.44 99 TYR A CA 1
ATOM 721 C C . TYR A 1 99 ? -1.439 -0.392 -5.122 1.00 96.44 99 TYR A C 1
ATOM 723 O O . TYR A 1 99 ? -1.782 -0.887 -6.196 1.00 96.44 99 TYR A O 1
ATOM 731 N N . VAL A 1 100 ? -1.099 -1.150 -4.073 1.00 97.69 100 VAL A N 1
ATOM 732 C CA . VAL A 1 100 ? -1.116 -2.620 -4.108 1.00 97.69 100 VAL A CA 1
ATOM 733 C C . VAL A 1 100 ? -2.538 -3.146 -4.293 1.00 97.69 100 VAL A C 1
ATOM 735 O O . VAL A 1 100 ? -2.731 -4.052 -5.103 1.00 97.69 100 VAL A O 1
ATOM 738 N N . VAL A 1 101 ? -3.533 -2.561 -3.618 1.00 98.19 101 VAL A N 1
ATOM 739 C CA . VAL A 1 101 ? -4.943 -2.946 -3.777 1.00 98.19 101 VAL A CA 1
ATOM 740 C C . VAL A 1 101 ? -5.393 -2.776 -5.220 1.00 98.19 101 VAL A C 1
ATOM 742 O O . VAL A 1 101 ? -5.877 -3.738 -5.818 1.00 98.19 101 VAL A O 1
ATOM 745 N N . GLY A 1 102 ? -5.140 -1.604 -5.811 1.00 96.25 102 GLY A N 1
ATOM 746 C CA . GLY A 1 102 ? -5.535 -1.301 -7.187 1.00 96.25 102 GLY A CA 1
ATOM 747 C C . GLY A 1 102 ? -4.898 -2.205 -8.249 1.00 96.25 102 GLY A C 1
ATOM 748 O O . GLY A 1 102 ? -5.454 -2.345 -9.335 1.00 96.25 102 GLY A O 1
ATOM 749 N N . LEU A 1 103 ? -3.757 -2.835 -7.953 1.00 94.75 103 LEU A N 1
ATOM 750 C CA . LEU A 1 103 ? -3.041 -3.686 -8.907 1.00 94.75 103 LEU A CA 1
ATOM 751 C C . LEU A 1 103 ? -3.172 -5.191 -8.643 1.00 94.75 103 LEU A C 1
ATOM 753 O O . LEU A 1 103 ? -3.086 -5.977 -9.586 1.00 94.75 103 LEU A O 1
ATOM 757 N N . TYR A 1 104 ? -3.330 -5.609 -7.385 1.00 96.44 104 TYR A N 1
ATOM 758 C CA . TYR A 1 104 ? -3.166 -7.013 -6.992 1.00 96.44 104 TYR A CA 1
ATOM 759 C C . TYR A 1 104 ? -4.258 -7.555 -6.057 1.00 96.44 104 TYR A C 1
ATOM 761 O O . TYR A 1 104 ? -4.314 -8.774 -5.883 1.00 96.44 104 TYR A O 1
ATOM 769 N N . CYS A 1 105 ? -5.122 -6.713 -5.472 1.00 96.94 105 CYS A N 1
ATOM 770 C CA . CYS A 1 105 ? -6.092 -7.135 -4.447 1.00 96.94 105 CYS A CA 1
ATOM 771 C C . CYS A 1 105 ? -7.526 -6.672 -4.740 1.00 96.94 105 CYS A C 1
ATOM 773 O O . CYS A 1 105 ? -8.077 -5.895 -3.962 1.00 96.94 105 CYS A O 1
ATOM 775 N N . PRO A 1 106 ? -8.175 -7.165 -5.809 1.00 95.06 106 PRO A N 1
ATOM 776 C CA . PRO A 1 106 ? -9.512 -6.699 -6.190 1.00 95.06 106 PRO A CA 1
ATOM 777 C C . PRO A 1 106 ? -10.593 -6.944 -5.120 1.00 95.06 106 PRO A C 1
ATOM 779 O O . PRO A 1 106 ? -11.613 -6.261 -5.115 1.00 95.06 106 PRO A O 1
ATOM 782 N N . ASP A 1 107 ? -10.368 -7.896 -4.210 1.00 94.25 107 ASP A N 1
ATOM 783 C CA . ASP A 1 107 ? -11.345 -8.300 -3.193 1.00 94.25 107 ASP A CA 1
ATOM 784 C C . ASP A 1 107 ? -11.170 -7.583 -1.841 1.00 94.25 107 ASP A C 1
ATOM 786 O O . ASP A 1 107 ? -11.989 -7.768 -0.945 1.00 94.25 107 ASP A O 1
ATOM 790 N N . VAL A 1 108 ? -10.105 -6.791 -1.668 1.00 97.69 108 VAL A N 1
ATOM 791 C CA . VAL A 1 108 ? -9.813 -6.065 -0.419 1.00 97.69 108 VAL A CA 1
ATOM 792 C C . VAL A 1 108 ? -10.550 -4.723 -0.408 1.00 97.69 108 VAL A C 1
ATOM 794 O O . VAL A 1 108 ? -10.573 -4.024 -1.421 1.00 97.69 108 VAL A O 1
ATOM 797 N N . ARG A 1 109 ? -11.133 -4.352 0.741 1.00 93.44 109 ARG A N 1
ATOM 798 C CA . ARG A 1 109 ? -11.838 -3.073 0.958 1.00 93.44 109 ARG A CA 1
ATOM 799 C C . ARG A 1 109 ? -11.343 -2.311 2.179 1.00 93.44 109 ARG A C 1
ATOM 801 O O . ARG A 1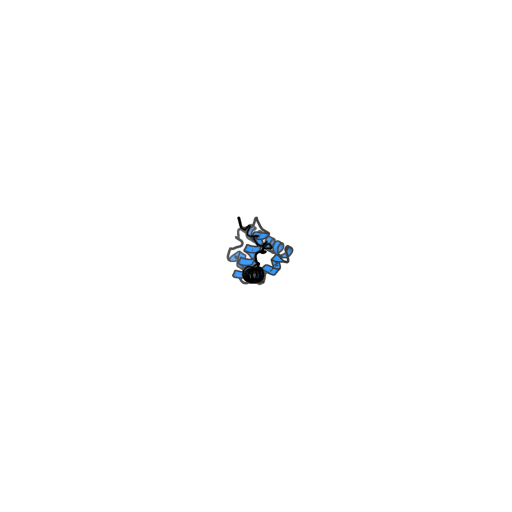 109 ? -10.639 -2.915 3.012 1.00 93.44 109 ARG A O 1
#

Radius of gyration: 35.41 Å; chains: 1; bounding box: 28×57×112 Å

pLDDT: mean 81.68, std 19.13, range [46.44, 98.69]

Sequence (109 aa):
MALTLTRPHQPPRHPAQPAWALLAPALGMLLAALAGGQALANSPLLDSVKRNPQRARAICSELKELNAKGLSYTSPQAVAQVGAQQGLNNTDAEILSTYVVGLYCPDVR

Secondary structure (DSSP, 8-state):
------PPPPPP------GGGGSHHHHHHHHHTTS--------HHHHHHHH-HHHHHHHHHHHHHHHHTT--TTSHHHHHHHHHHHT--HHHHHHHHHHHHHHH-TT--